Protein AF-A0A0F8YPZ9-F1 (afdb_monomer_lite)

Structure (mmCIF, N/CA/C/O backbone):
data_AF-A0A0F8YPZ9-F1
#
_entry.id   AF-A0A0F8YPZ9-F1
#
loop_
_atom_site.group_PDB
_atom_site.id
_atom_site.type_symbol
_atom_site.label_atom_id
_atom_site.label_alt_id
_atom_site.label_comp_id
_atom_site.label_asym_id
_atom_site.label_entity_id
_atom_site.label_seq_id
_atom_site.pdbx_PDB_ins_code
_atom_site.Cartn_x
_atom_site.Cartn_y
_atom_site.Cartn_z
_atom_site.occupancy
_atom_site.B_iso_or_equiv
_atom_site.auth_seq_id
_atom_site.auth_comp_id
_atom_site.auth_asym_id
_atom_site.auth_atom_id
_atom_site.pdbx_PDB_model_num
ATOM 1 N N . THR A 1 1 ? -17.648 -7.793 14.577 1.00 75.12 1 THR A N 1
ATOM 2 C CA . THR A 1 1 ? -16.194 -7.901 14.313 1.00 75.12 1 THR A CA 1
ATOM 3 C C . THR A 1 1 ? -15.370 -7.296 15.440 1.00 75.12 1 THR A C 1
ATOM 5 O O . THR A 1 1 ? -14.692 -8.070 16.096 1.00 75.12 1 THR A O 1
ATOM 8 N N . CYS A 1 2 ? -15.505 -6.002 15.771 1.00 90.56 2 CYS A N 1
ATOM 9 C CA . CYS A 1 2 ? -14.828 -5.392 16.937 1.00 90.56 2 CYS A CA 1
ATOM 10 C C . CYS A 1 2 ? -15.223 -6.049 18.282 1.00 90.56 2 CYS A C 1
ATOM 12 O O . CYS A 1 2 ? -14.360 -6.473 19.044 1.00 90.56 2 CYS A O 1
ATOM 14 N N . ASN A 1 3 ? -16.527 -6.285 18.503 1.00 92.31 3 ASN A N 1
ATOM 15 C CA . ASN A 1 3 ? -17.028 -7.039 19.667 1.00 92.31 3 ASN A CA 1
ATOM 16 C C . ASN A 1 3 ? -16.357 -8.406 19.860 1.00 92.31 3 ASN A C 1
ATOM 18 O O . ASN A 1 3 ? -16.026 -8.787 20.979 1.00 92.31 3 ASN A O 1
ATOM 22 N N . VAL A 1 4 ? -16.149 -9.135 18.762 1.00 94.94 4 VAL A N 1
ATOM 23 C CA . VAL A 1 4 ? -15.533 -10.466 18.801 1.00 94.94 4 VAL A CA 1
ATOM 24 C C . VAL A 1 4 ? -14.065 -10.342 19.193 1.00 94.94 4 VAL A C 1
ATOM 26 O O . VAL A 1 4 ? -13.628 -11.036 20.103 1.00 94.94 4 VAL A O 1
ATOM 29 N N . ALA A 1 5 ? -13.334 -9.411 18.574 1.00 94.00 5 ALA A N 1
ATOM 30 C CA . ALA A 1 5 ? -11.939 -9.134 18.901 1.00 94.00 5 ALA A CA 1
ATOM 31 C C . ALA A 1 5 ? -11.769 -8.823 20.401 1.00 94.00 5 ALA A C 1
ATOM 33 O O . ALA A 1 5 ? -10.993 -9.490 21.085 1.00 94.00 5 ALA A O 1
ATOM 34 N N . LYS A 1 6 ? -12.587 -7.912 20.939 1.00 94.12 6 LYS A N 1
ATOM 35 C CA . LYS A 1 6 ? -12.592 -7.586 22.370 1.00 94.12 6 LYS A CA 1
ATOM 36 C C . LYS A 1 6 ? -12.889 -8.805 23.250 1.00 94.12 6 LYS A C 1
ATOM 38 O O . LYS A 1 6 ? -12.189 -9.035 24.228 1.00 94.12 6 LYS A O 1
ATOM 43 N N . SER A 1 7 ? -13.888 -9.618 22.893 1.00 95.94 7 SER A N 1
ATOM 44 C CA . SER A 1 7 ? -14.247 -10.823 23.664 1.00 95.94 7 SER A CA 1
ATOM 45 C C . SER A 1 7 ? -13.158 -11.901 23.683 1.00 95.94 7 SER A C 1
ATOM 47 O O . SER A 1 7 ? -13.100 -12.696 24.615 1.00 95.94 7 SER A O 1
ATOM 49 N N . LEU A 1 8 ? -12.285 -11.913 22.672 1.00 96.25 8 LEU A N 1
ATOM 50 C CA . LEU A 1 8 ? -11.141 -12.820 22.581 1.00 96.25 8 LEU A CA 1
ATOM 51 C C . LEU A 1 8 ? -9.919 -12.314 23.364 1.00 96.25 8 LEU A C 1
ATOM 53 O O . LEU A 1 8 ? -8.909 -13.010 23.411 1.00 96.25 8 LEU A O 1
ATOM 57 N N . GLY A 1 9 ? -9.996 -11.122 23.967 1.00 95.00 9 GLY A N 1
ATOM 58 C CA . GLY A 1 9 ? -8.911 -10.541 24.757 1.00 95.00 9 GLY A CA 1
ATOM 59 C C . GLY A 1 9 ? -7.733 -10.036 23.924 1.00 95.00 9 GLY A C 1
ATOM 60 O O . GLY A 1 9 ? -6.617 -9.972 24.436 1.00 95.00 9 GLY A O 1
ATOM 61 N N . VAL A 1 10 ? -7.941 -9.702 22.642 1.00 95.62 10 VAL A N 1
ATOM 62 C CA . VAL A 1 10 ? -6.890 -9.020 21.869 1.00 95.62 10 VAL A CA 1
ATOM 63 C C . VAL A 1 10 ? -6.663 -7.613 22.418 1.00 95.62 10 VAL A C 1
ATOM 65 O O . VAL A 1 10 ? -7.590 -7.012 22.945 1.00 95.62 10 VAL A O 1
ATOM 68 N N . GLN A 1 11 ? -5.451 -7.083 22.274 1.00 96.56 11 GLN A N 1
ATOM 69 C CA . GLN A 1 11 ? -5.127 -5.727 22.736 1.00 96.56 11 GLN A CA 1
ATOM 70 C C . GLN A 1 11 ? -5.367 -4.662 21.669 1.00 96.56 11 GLN A C 1
ATOM 72 O O . GLN A 1 11 ? -5.785 -3.555 21.985 1.00 96.56 11 GLN A O 1
ATOM 77 N N . ASP A 1 12 ? -5.125 -5.000 20.403 1.00 97.06 12 ASP A N 1
ATOM 78 C CA . ASP A 1 12 ? -5.213 -4.071 19.282 1.00 97.06 12 ASP A CA 1
ATOM 79 C C . ASP A 1 12 ? -6.132 -4.630 18.198 1.00 97.06 12 ASP A C 1
ATOM 81 O O . ASP A 1 12 ? -5.973 -5.767 17.742 1.00 97.06 12 ASP A O 1
ATOM 85 N N . PHE A 1 13 ? -7.088 -3.818 17.755 1.00 95.62 13 PHE A N 1
ATOM 86 C CA . PHE A 1 13 ? -7.988 -4.146 16.660 1.00 95.62 13 PHE A CA 1
ATOM 87 C C . PHE A 1 13 ? -7.842 -3.138 15.524 1.00 95.62 13 PHE A C 1
ATOM 89 O O . PHE A 1 13 ? -8.207 -1.971 15.647 1.00 95.62 13 PHE A O 1
ATOM 96 N N . HIS A 1 14 ? -7.326 -3.600 14.386 1.00 94.00 14 HIS A N 1
ATOM 97 C CA . HIS A 1 14 ? -7.223 -2.776 13.188 1.00 94.00 14 HIS A CA 1
ATOM 98 C C . HIS A 1 14 ? -8.533 -2.836 12.405 1.00 94.00 14 HIS A C 1
ATOM 100 O O . HIS A 1 14 ? -8.924 -3.899 11.915 1.00 94.00 14 HIS A O 1
ATOM 106 N N . VAL A 1 15 ? -9.172 -1.685 12.222 1.00 91.44 15 VAL A N 1
ATOM 107 C CA . VAL A 1 15 ? -10.341 -1.534 11.358 1.00 91.44 15 VAL A CA 1
ATOM 108 C C . VAL A 1 15 ? -9.971 -0.667 10.164 1.00 91.44 15 VAL A C 1
ATOM 110 O O . VAL A 1 15 ? -9.269 0.336 10.280 1.00 91.44 15 VAL A O 1
ATOM 113 N N . ARG A 1 16 ? -10.394 -1.084 8.975 1.00 86.44 16 ARG A N 1
ATOM 114 C CA . ARG A 1 16 ? -10.130 -0.340 7.749 1.00 86.44 16 ARG A CA 1
ATOM 115 C C . ARG A 1 16 ? -11.263 -0.535 6.752 1.00 86.44 16 ARG A C 1
ATOM 117 O O . ARG A 1 16 ? -11.846 -1.623 6.737 1.00 86.44 16 ARG A O 1
ATOM 124 N N . PRO A 1 17 ? -11.518 0.449 5.886 1.00 81.25 17 PRO A N 1
ATOM 125 C CA . PRO A 1 17 ? -12.328 0.225 4.704 1.00 81.25 17 PRO A CA 1
ATOM 126 C C . PRO A 1 17 ? -11.602 -0.746 3.777 1.00 81.25 17 PRO A C 1
ATOM 128 O O . PRO A 1 17 ? -10.364 -0.757 3.685 1.00 81.25 17 PRO A O 1
ATOM 131 N N . VAL A 1 18 ? -12.387 -1.578 3.106 1.00 73.44 18 VAL A N 1
ATOM 132 C CA . VAL A 1 18 ? -11.895 -2.449 2.046 1.00 73.44 18 VAL A CA 1
ATOM 133 C C . VAL A 1 18 ? -12.287 -1.813 0.731 1.00 73.44 18 VAL A C 1
ATOM 135 O O . VAL A 1 18 ? -13.468 -1.666 0.439 1.00 73.44 18 VAL A O 1
ATOM 138 N N . ASP A 1 19 ? -11.267 -1.449 -0.023 1.00 67.25 19 ASP A N 1
ATOM 139 C CA . ASP A 1 19 ? -11.401 -0.938 -1.369 1.00 67.25 19 ASP A CA 1
ATOM 140 C C . ASP A 1 19 ? -11.505 -2.085 -2.400 1.00 67.25 19 ASP A C 1
ATOM 142 O O . ASP A 1 19 ? -10.935 -3.169 -2.213 1.00 67.25 19 ASP A O 1
ATOM 146 N N . LEU A 1 20 ? -12.259 -1.830 -3.473 1.00 64.75 20 LEU A N 1
ATOM 147 C CA . LEU A 1 20 ? -12.419 -2.682 -4.653 1.00 64.75 20 LEU A CA 1
ATOM 148 C C . LEU A 1 20 ? -11.811 -2.049 -5.924 1.00 64.75 20 LEU A C 1
ATOM 150 O O . LEU A 1 20 ? -11.948 -2.620 -7.000 1.00 64.75 20 LEU A O 1
ATOM 154 N N . GLU A 1 21 ? -11.107 -0.917 -5.835 1.00 65.38 21 GLU A N 1
ATOM 155 C CA . GLU A 1 21 ? -10.423 -0.231 -6.945 1.00 65.38 21 GLU A CA 1
ATOM 156 C C . GLU A 1 21 ? -9.118 -0.912 -7.382 1.00 65.38 21 GLU A C 1
ATOM 158 O O . GLU A 1 21 ? -8.333 -0.359 -8.157 1.00 65.38 21 GLU A O 1
ATOM 163 N N . ARG A 1 22 ? -8.882 -2.159 -6.962 1.00 66.88 22 ARG A N 1
ATOM 164 C CA . ARG A 1 22 ? -7.763 -2.931 -7.496 1.00 66.88 22 ARG A CA 1
ATOM 165 C C . ARG A 1 22 ? -7.909 -3.085 -9.011 1.00 66.88 22 ARG A C 1
ATOM 167 O O . ARG A 1 22 ? -8.965 -3.462 -9.509 1.00 66.88 22 ARG A O 1
ATOM 174 N N . LYS A 1 23 ? -6.810 -2.890 -9.742 1.00 67.94 23 LYS A N 1
ATOM 175 C CA . LYS A 1 23 ? -6.767 -3.027 -11.209 1.00 67.94 23 LYS A CA 1
ATOM 176 C C . LYS A 1 23 ? -7.199 -4.401 -11.743 1.00 67.94 23 LYS A C 1
ATOM 178 O O . LYS A 1 23 ? -7.576 -4.507 -12.903 1.00 67.94 23 LYS A O 1
ATOM 183 N N . ASP A 1 24 ? -7.115 -5.449 -10.922 1.00 66.38 24 ASP A N 1
ATOM 184 C CA . ASP A 1 24 ? -7.531 -6.815 -11.255 1.00 66.38 24 ASP A CA 1
ATOM 185 C C . ASP A 1 24 ? -8.998 -7.111 -10.894 1.00 66.38 24 ASP A C 1
ATOM 187 O O . ASP A 1 24 ? -9.501 -8.198 -11.187 1.00 66.38 24 ASP A O 1
ATOM 191 N N . TYR A 1 25 ? -9.710 -6.155 -10.289 1.00 70.25 25 TYR A N 1
ATOM 192 C CA . TYR A 1 25 ? -11.127 -6.281 -9.983 1.00 70.25 25 TYR A CA 1
ATOM 193 C C . TYR A 1 25 ? -11.983 -5.872 -11.188 1.00 70.25 25 TYR A C 1
ATOM 195 O O . TYR A 1 25 ? -11.972 -4.729 -11.635 1.00 70.25 25 TYR A O 1
ATOM 203 N N . SER A 1 26 ? -12.755 -6.825 -11.707 1.00 68.25 26 SER A N 1
ATOM 204 C CA . SER A 1 26 ? -13.680 -6.634 -12.835 1.00 68.25 26 SER A CA 1
ATOM 205 C C . SER A 1 26 ? -15.143 -6.463 -12.409 1.00 68.25 26 SER A C 1
ATOM 207 O O . SER A 1 26 ? -16.028 -6.376 -13.259 1.00 68.25 26 SER A O 1
ATOM 209 N N . GLY A 1 27 ? -15.416 -6.450 -11.101 1.00 72.25 27 GLY A N 1
ATOM 210 C CA . GLY A 1 27 ? -16.765 -6.280 -10.571 1.00 72.25 27 GLY A CA 1
ATOM 211 C C . GLY A 1 27 ? -17.211 -4.819 -10.531 1.00 72.25 27 GLY A C 1
ATOM 212 O O . GLY A 1 27 ? -16.448 -3.891 -10.804 1.00 72.25 27 GLY A O 1
ATOM 213 N N . GLN A 1 28 ? -18.472 -4.611 -10.157 1.00 68.00 28 GLN A N 1
ATOM 214 C CA . GLN A 1 28 ? -18.993 -3.270 -9.925 1.00 68.00 28 GLN A CA 1
ATOM 215 C C . GLN A 1 28 ? -18.290 -2.661 -8.710 1.00 68.00 28 GLN A C 1
ATOM 217 O O . GLN A 1 28 ? -18.279 -3.260 -7.633 1.00 68.00 28 GLN A O 1
ATOM 222 N N . ARG A 1 29 ? -17.703 -1.474 -8.887 1.00 70.81 29 ARG A N 1
ATOM 223 C CA . ARG A 1 29 ? -17.136 -0.711 -7.772 1.00 70.81 29 ARG A CA 1
ATOM 224 C C . ARG A 1 29 ? -18.231 -0.464 -6.740 1.00 70.81 29 ARG A C 1
ATOM 226 O O . ARG A 1 29 ? -19.343 -0.079 -7.105 1.00 70.81 29 ARG A O 1
ATOM 233 N N . ALA A 1 30 ? -17.925 -0.740 -5.476 1.00 68.44 30 ALA A N 1
ATOM 234 C CA . ALA A 1 30 ? -18.852 -0.452 -4.397 1.00 68.44 30 ALA A CA 1
ATOM 235 C C . ALA A 1 30 ? -18.993 1.065 -4.270 1.00 68.44 30 ALA A C 1
ATOM 237 O O . ALA A 1 30 ? -17.991 1.767 -4.167 1.00 68.44 30 ALA A O 1
ATOM 238 N N . ASP A 1 31 ? -20.233 1.542 -4.270 1.00 74.56 31 ASP A N 1
ATOM 239 C CA . ASP A 1 31 ? -20.541 2.884 -3.798 1.00 74.56 31 ASP A CA 1
ATOM 240 C C . ASP A 1 31 ? -20.437 2.848 -2.270 1.00 74.56 31 ASP A C 1
ATOM 242 O O . ASP A 1 31 ? -21.261 2.224 -1.590 1.00 74.56 31 ASP A O 1
ATOM 246 N N . LEU A 1 32 ? -19.322 3.354 -1.741 1.00 75.12 32 LEU A N 1
ATOM 247 C CA . LEU A 1 32 ? -19.056 3.311 -0.311 1.00 75.12 32 LEU A CA 1
ATOM 248 C C . LEU A 1 32 ? -19.944 4.342 0.387 1.00 75.12 32 LEU A C 1
ATOM 250 O O . LEU A 1 32 ? -19.774 5.545 0.229 1.00 75.12 32 LEU A O 1
ATOM 254 N N . ASP A 1 33 ? -20.867 3.852 1.212 1.00 84.44 33 ASP A N 1
ATOM 255 C CA . ASP A 1 33 ? -21.636 4.687 2.132 1.00 84.44 33 ASP A CA 1
ATOM 256 C C . ASP A 1 33 ? -20.698 5.248 3.211 1.00 84.44 33 ASP A C 1
ATOM 258 O O . ASP A 1 33 ? -20.360 4.583 4.200 1.00 84.44 33 ASP A O 1
ATOM 262 N N . MET A 1 34 ? -20.226 6.470 2.972 1.00 80.12 34 MET A N 1
ATOM 263 C CA . MET A 1 34 ? -19.187 7.093 3.779 1.00 80.12 34 MET A CA 1
ATOM 264 C C . MET A 1 34 ? -19.643 7.441 5.188 1.00 80.12 34 MET A C 1
ATOM 266 O O . MET A 1 34 ? -18.879 7.275 6.144 1.00 80.12 34 MET A O 1
ATOM 270 N N . GLU A 1 35 ? -20.898 7.853 5.336 1.00 87.06 35 GLU A N 1
ATOM 271 C CA . GLU A 1 35 ? -21.493 8.113 6.644 1.00 87.06 35 GLU A CA 1
ATOM 272 C C . GLU A 1 35 ? -21.486 6.835 7.483 1.00 87.06 35 GLU A C 1
ATOM 274 O O . GLU A 1 35 ? -21.058 6.842 8.641 1.00 87.06 35 GLU A O 1
ATOM 279 N N . LYS A 1 36 ? -21.837 5.704 6.868 1.00 88.56 36 LYS A N 1
ATOM 280 C CA . LYS A 1 36 ? -21.812 4.401 7.530 1.00 88.56 36 LYS A CA 1
ATOM 281 C C . LYS A 1 36 ? -20.406 3.925 7.878 1.00 88.56 36 LYS A C 1
ATOM 283 O O . LYS A 1 36 ? -20.223 3.303 8.925 1.00 88.56 36 LYS A O 1
ATOM 288 N N . VAL A 1 37 ? -19.397 4.190 7.046 1.00 88.25 37 VAL A N 1
ATOM 289 C CA . VAL A 1 37 ? -17.994 3.870 7.381 1.00 88.25 37 VAL A CA 1
ATOM 290 C C . VAL A 1 37 ? -17.564 4.628 8.639 1.00 88.25 37 VAL A C 1
ATOM 292 O O . VAL A 1 37 ? -17.026 4.019 9.569 1.00 88.25 37 VAL A O 1
ATOM 295 N N . VAL A 1 38 ? -17.852 5.931 8.698 1.00 88.88 38 VAL A N 1
ATOM 296 C CA . VAL A 1 38 ? -17.552 6.775 9.862 1.00 88.88 38 VAL A CA 1
ATOM 297 C C . VAL A 1 38 ? -18.328 6.308 11.096 1.00 88.88 38 VAL A C 1
ATOM 299 O O . VAL A 1 38 ? -17.736 6.187 12.170 1.00 88.88 38 VAL A O 1
ATOM 302 N N . GLU A 1 39 ? -19.610 5.957 10.952 1.00 93.12 39 GLU A N 1
ATOM 303 C CA . GLU A 1 39 ? -20.426 5.396 12.037 1.00 93.12 39 GLU A CA 1
ATOM 304 C C . GLU A 1 39 ? -19.810 4.101 12.587 1.00 93.12 39 GLU A C 1
ATOM 306 O O . GLU A 1 39 ? -19.665 3.929 13.799 1.00 93.12 39 GLU A O 1
ATOM 311 N N . VAL A 1 40 ? -19.393 3.185 11.708 1.00 92.19 40 VAL A N 1
ATOM 312 C CA . VAL A 1 40 ? -18.754 1.925 12.111 1.00 92.19 40 VAL A CA 1
ATOM 313 C C . VAL A 1 40 ? -17.455 2.185 12.869 1.00 92.19 40 VAL A C 1
ATOM 315 O O . VAL A 1 40 ? -17.199 1.507 13.867 1.00 92.19 40 VAL A O 1
ATOM 318 N N . PHE A 1 41 ? -16.639 3.148 12.435 1.00 93.69 41 PHE A N 1
ATOM 319 C CA . PHE A 1 41 ? -15.422 3.521 13.156 1.00 93.69 41 PHE A CA 1
ATOM 320 C C . PHE A 1 41 ? -15.743 4.081 14.537 1.00 93.69 41 PHE A C 1
ATOM 322 O O . PHE A 1 41 ? -15.187 3.584 15.517 1.00 93.69 41 PHE A O 1
ATOM 329 N N . ALA A 1 42 ? -16.675 5.032 14.633 1.00 95.19 42 ALA A N 1
ATOM 330 C CA . ALA A 1 42 ? -17.097 5.616 15.904 1.00 95.19 42 ALA A CA 1
ATOM 331 C C . ALA A 1 42 ? -17.559 4.533 16.891 1.00 95.19 42 ALA A C 1
ATOM 333 O O . ALA A 1 42 ? -17.046 4.442 18.005 1.00 95.19 42 ALA A O 1
ATOM 334 N N . ARG A 1 43 ? -18.418 3.615 16.437 1.00 95.50 43 ARG A N 1
ATOM 335 C CA . ARG A 1 43 ? -18.900 2.486 17.246 1.00 95.50 43 ARG A CA 1
ATOM 336 C C . ARG A 1 43 ? -17.798 1.522 17.670 1.00 95.50 43 ARG A C 1
ATOM 338 O O . ARG A 1 43 ? -17.915 0.887 18.712 1.00 95.50 43 ARG A O 1
ATOM 345 N N . CYS A 1 44 ? -16.744 1.360 16.870 1.00 95.81 44 CYS A N 1
ATOM 346 C CA . CYS A 1 44 ? -15.589 0.575 17.297 1.00 95.81 44 CYS A CA 1
ATOM 347 C C . CYS A 1 44 ? -14.807 1.312 18.392 1.00 95.81 44 CYS A C 1
ATOM 349 O O . CYS A 1 44 ? -14.449 0.682 19.382 1.00 95.81 44 CYS A O 1
ATOM 351 N N . HIS A 1 45 ? -14.587 2.620 18.248 1.00 96.69 45 HIS A N 1
ATOM 352 C CA . HIS A 1 45 ? -13.857 3.436 19.224 1.00 96.69 45 HIS A CA 1
ATOM 353 C C . HIS A 1 45 ? -14.584 3.577 20.574 1.00 96.69 45 HIS A C 1
ATOM 355 O O . HIS A 1 45 ? -13.941 3.579 21.618 1.00 96.69 45 HIS A O 1
ATOM 361 N N . GLU A 1 46 ? -15.921 3.559 20.602 1.00 96.81 46 GLU A N 1
ATOM 362 C CA . GLU A 1 46 ? -16.707 3.483 21.852 1.00 96.81 46 GLU A CA 1
ATOM 363 C C . GLU A 1 46 ? -16.379 2.248 22.709 1.00 96.81 46 GLU A C 1
ATOM 365 O O . GLU A 1 46 ? -16.658 2.209 23.908 1.00 96.81 46 GLU A O 1
ATOM 370 N N . MET A 1 47 ? -15.796 1.214 22.101 1.00 95.12 47 MET A N 1
ATOM 371 C CA . MET A 1 47 ? -15.434 -0.017 22.787 1.00 95.12 47 MET A CA 1
ATOM 372 C C . MET A 1 47 ? -14.038 -0.002 23.406 1.00 95.12 47 MET A C 1
ATOM 374 O O . MET A 1 47 ? -13.689 -0.989 24.067 1.00 95.12 47 MET A O 1
ATOM 378 N N . GLU A 1 48 ? -13.249 1.047 23.182 1.00 96.94 48 GLU A N 1
ATOM 379 C CA . GLU A 1 48 ? -11.880 1.136 23.678 1.00 96.94 48 GLU A CA 1
ATOM 380 C C . GLU A 1 48 ? -11.824 1.092 25.209 1.00 96.94 48 GLU A C 1
ATOM 382 O O . GLU A 1 48 ? -12.688 1.598 25.926 1.00 96.94 48 GLU A O 1
ATOM 387 N N . THR A 1 49 ? -10.796 0.429 25.720 1.00 96.44 49 THR A N 1
ATOM 388 C CA . THR A 1 49 ? -10.463 0.348 27.144 1.00 96.44 49 THR A CA 1
ATOM 389 C C . THR A 1 49 ? -8.943 0.459 27.286 1.00 96.44 49 THR A C 1
ATOM 391 O O . THR A 1 49 ? -8.233 0.3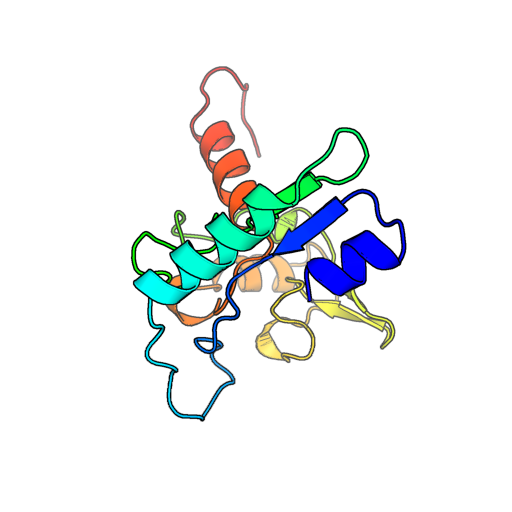85 26.282 1.00 96.44 49 THR A O 1
ATOM 394 N N . PRO A 1 50 ? -8.392 0.588 28.508 1.00 97.38 50 PRO A N 1
ATOM 395 C CA . PRO A 1 50 ? -6.939 0.555 28.695 1.00 97.38 50 PRO A CA 1
ATOM 396 C C . PRO A 1 50 ? -6.252 -0.688 28.099 1.00 97.38 50 PRO A C 1
ATOM 398 O O . PRO A 1 50 ? -5.097 -0.604 27.693 1.00 97.38 50 PRO A O 1
ATOM 401 N N . ASP A 1 51 ? -6.979 -1.805 27.997 1.00 96.81 51 ASP A N 1
ATOM 402 C CA . ASP A 1 51 ? -6.483 -3.088 27.486 1.00 96.81 51 ASP A CA 1
ATOM 403 C C . ASP A 1 51 ? -6.969 -3.419 26.062 1.00 96.81 51 ASP A C 1
ATOM 405 O O . ASP A 1 51 ? -6.671 -4.498 25.556 1.00 96.81 51 ASP A O 1
ATOM 409 N N . PHE A 1 52 ? -7.740 -2.534 25.417 1.00 97.25 52 PHE A N 1
ATOM 410 C CA . PHE A 1 52 ? -8.281 -2.746 24.072 1.00 97.25 52 PHE A CA 1
ATOM 411 C C . PHE A 1 52 ? -8.313 -1.439 23.279 1.00 97.25 52 PHE A C 1
ATOM 413 O O . PHE A 1 52 ? -9.092 -0.539 23.589 1.00 97.25 52 PHE A O 1
ATOM 420 N N . ARG A 1 53 ? -7.505 -1.354 22.222 1.00 97.75 53 ARG A N 1
ATOM 421 C CA . ARG A 1 53 ? -7.382 -0.183 21.349 1.00 97.75 53 ARG A CA 1
ATOM 422 C C . ARG A 1 53 ? -7.910 -0.484 19.958 1.00 97.75 53 ARG A C 1
ATOM 424 O O . ARG A 1 53 ? -7.720 -1.579 19.420 1.00 97.75 53 ARG A O 1
ATOM 431 N N . VAL A 1 54 ? -8.525 0.515 19.346 1.00 96.50 54 VAL A N 1
ATOM 432 C CA . VAL A 1 54 ? -9.000 0.459 17.969 1.00 96.50 54 VAL A CA 1
ATOM 433 C C . VAL A 1 54 ? -8.126 1.359 17.113 1.00 96.50 54 VAL A C 1
ATOM 435 O O . VAL A 1 54 ? -7.919 2.531 17.400 1.00 96.50 54 VAL A O 1
ATOM 438 N N . LEU A 1 55 ? -7.609 0.795 16.027 1.00 94.56 55 LEU A N 1
ATOM 439 C CA . LEU A 1 55 ? -6.732 1.489 15.096 1.00 94.56 55 LEU A CA 1
ATOM 440 C C . LEU A 1 55 ? -7.426 1.569 13.739 1.00 94.56 55 LEU A C 1
ATOM 442 O O . LEU A 1 55 ? -7.545 0.572 13.021 1.00 94.56 55 LEU A O 1
ATOM 446 N N . THR A 1 56 ? -7.901 2.762 13.394 1.00 92.31 56 THR A N 1
ATOM 447 C CA . THR A 1 56 ? -8.491 3.058 12.087 1.00 92.31 56 THR A CA 1
ATOM 448 C C . THR A 1 56 ? -7.391 3.311 11.059 1.00 92.31 56 THR A C 1
ATOM 450 O O . THR A 1 56 ? -6.532 4.175 11.221 1.00 92.31 56 THR A O 1
ATOM 453 N N . VAL A 1 57 ? -7.385 2.536 9.974 1.00 86.88 57 VAL A N 1
ATOM 454 C CA . VAL A 1 57 ? -6.371 2.650 8.914 1.00 86.88 57 VAL A CA 1
ATOM 455 C C . VAL A 1 57 ? -6.977 3.330 7.691 1.00 86.88 57 VAL A C 1
ATOM 457 O O . VAL A 1 57 ? -7.559 2.665 6.833 1.00 86.88 57 VAL A O 1
ATOM 460 N N . THR A 1 58 ? -6.808 4.649 7.608 1.00 85.19 58 THR A N 1
ATOM 461 C CA . THR A 1 58 ? -7.361 5.492 6.531 1.00 85.19 58 THR A CA 1
ATOM 462 C C . THR A 1 58 ? -6.302 6.195 5.680 1.00 85.19 58 THR A C 1
ATOM 464 O O . THR A 1 58 ? -6.608 6.606 4.574 1.00 85.19 58 THR A O 1
ATOM 467 N N . HIS A 1 59 ? -5.037 6.250 6.118 1.00 81.00 59 HIS A N 1
ATOM 468 C CA . HIS A 1 59 ? -3.935 6.963 5.438 1.00 81.00 59 HIS A CA 1
ATOM 469 C C . HIS A 1 59 ? -3.627 6.513 3.995 1.00 81.00 59 HIS A C 1
ATOM 471 O O . HIS A 1 59 ? -2.812 7.129 3.314 1.00 81.00 59 HIS A O 1
ATOM 477 N N . LYS A 1 60 ? -4.233 5.410 3.545 1.00 77.62 60 LYS A N 1
ATOM 478 C CA . LYS A 1 60 ? -4.096 4.867 2.186 1.00 77.62 60 LYS A CA 1
ATOM 479 C C . 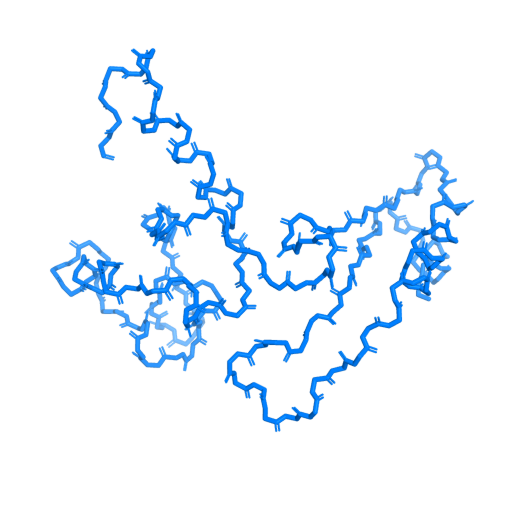LYS A 1 60 ? -5.123 5.438 1.208 1.00 77.62 60 LYS A C 1
ATOM 481 O O . LYS A 1 60 ? -5.053 5.120 0.024 1.00 77.62 60 LYS A O 1
ATOM 486 N N . TYR A 1 61 ? -6.060 6.228 1.717 1.00 81.31 61 TYR A N 1
ATOM 487 C CA . TYR A 1 61 ? -7.178 6.761 0.968 1.00 81.31 61 TYR A CA 1
ATOM 488 C C . TYR A 1 61 ? -7.274 8.279 1.143 1.00 81.31 61 TYR A C 1
ATOM 490 O O . TYR A 1 61 ? -6.691 8.847 2.075 1.00 81.31 61 TYR A O 1
ATOM 498 N N . ASP A 1 62 ? -7.965 8.941 0.223 1.00 81.31 62 ASP A N 1
ATOM 499 C CA . ASP A 1 62 ? -8.301 10.358 0.337 1.00 81.31 62 ASP A CA 1
ATOM 500 C C . ASP A 1 62 ? -9.573 10.583 1.181 1.00 81.31 62 ASP A C 1
ATOM 502 O O . ASP A 1 62 ? -10.018 9.695 1.912 1.00 81.31 62 ASP A O 1
ATOM 506 N N . GLN A 1 63 ? -10.115 11.804 1.151 1.00 79.56 63 GLN A N 1
ATOM 507 C CA . GLN A 1 63 ? -11.304 12.167 1.932 1.00 79.56 63 GLN A CA 1
ATOM 508 C C . GLN A 1 63 ? -12.574 11.459 1.442 1.00 79.56 63 GLN A C 1
ATOM 510 O O . GLN A 1 63 ? -13.472 11.221 2.248 1.00 79.56 63 GLN A O 1
ATOM 515 N N . ASP A 1 64 ? -12.600 11.068 0.169 1.00 77.19 64 ASP A N 1
ATOM 516 C CA . ASP A 1 64 ? -13.689 10.337 -0.479 1.00 77.19 64 ASP A CA 1
ATOM 517 C C . ASP A 1 64 ? -13.421 8.817 -0.490 1.00 77.19 64 ASP A C 1
ATOM 519 O O . ASP A 1 64 ? -14.169 8.033 -1.067 1.00 77.19 64 ASP A O 1
ATOM 523 N N . PHE A 1 65 ? -12.359 8.390 0.203 1.00 74.69 65 PHE A N 1
ATOM 524 C CA . PHE A 1 65 ? -11.900 7.013 0.330 1.00 74.69 65 PHE A CA 1
ATOM 525 C C . PHE A 1 65 ? -11.473 6.333 -0.980 1.00 74.69 65 PHE A C 1
ATOM 527 O O . PHE A 1 65 ? -11.378 5.103 -1.035 1.00 74.69 65 PHE A O 1
ATOM 534 N N . HIS A 1 66 ? -11.102 7.120 -1.991 1.00 78.19 66 HIS A N 1
ATOM 535 C CA . HIS A 1 66 ? -10.413 6.618 -3.176 1.00 78.19 66 HIS A CA 1
ATOM 536 C C . HIS A 1 66 ? -8.950 6.315 -2.874 1.00 78.19 66 HIS A C 1
ATOM 538 O O . HIS A 1 66 ? -8.342 6.876 -1.953 1.00 78.19 66 HIS A O 1
ATOM 544 N N . VAL A 1 67 ? -8.362 5.411 -3.659 1.00 79.38 67 VAL A N 1
ATOM 545 C CA . VAL A 1 67 ? -6.932 5.106 -3.569 1.00 79.38 67 VAL A CA 1
ATOM 546 C C . VAL A 1 67 ? -6.128 6.379 -3.795 1.00 79.38 67 VAL A C 1
ATOM 548 O O . VAL A 1 67 ? -6.238 7.037 -4.828 1.00 79.38 67 VAL A O 1
ATOM 551 N N . LYS A 1 68 ? -5.273 6.706 -2.827 1.00 82.75 68 LYS A N 1
ATOM 552 C CA . LYS A 1 68 ? -4.484 7.932 -2.858 1.00 82.75 68 LYS A CA 1
ATOM 553 C C . LYS A 1 68 ? -3.015 7.647 -3.142 1.00 82.75 68 LYS A C 1
ATOM 555 O O . LYS A 1 68 ? -2.368 6.892 -2.410 1.00 82.75 68 LYS A O 1
ATOM 560 N N . HIS A 1 69 ? -2.463 8.344 -4.130 1.00 87.06 69 HIS A N 1
ATOM 561 C CA . HIS A 1 69 ? -1.022 8.461 -4.338 1.00 87.06 69 HIS A CA 1
ATOM 562 C C . HIS A 1 69 ? -0.594 9.910 -4.133 1.00 87.06 69 HIS A C 1
ATOM 564 O O . HIS A 1 69 ? -0.829 10.777 -4.963 1.00 87.06 69 HIS A O 1
ATOM 570 N N . ASP A 1 70 ? 0.076 10.172 -3.013 1.00 85.50 70 ASP A N 1
ATOM 571 C CA . ASP A 1 70 ? 0.676 11.481 -2.719 1.00 85.50 70 ASP A CA 1
ATOM 572 C C . ASP A 1 70 ? 2.091 11.619 -3.316 1.00 85.50 70 ASP A C 1
ATOM 574 O O . ASP A 1 70 ? 2.942 12.324 -2.777 1.00 85.50 70 ASP A O 1
ATOM 578 N N . PHE A 1 71 ? 2.389 10.872 -4.379 1.00 87.62 71 PHE A N 1
ATOM 579 C CA . PHE A 1 71 ? 3.713 10.782 -4.989 1.00 87.62 71 PHE A CA 1
ATOM 580 C C . PHE A 1 71 ? 3.591 10.459 -6.479 1.00 87.62 71 PHE A C 1
ATOM 582 O O . PHE A 1 71 ? 2.722 9.698 -6.890 1.00 87.62 71 PHE A O 1
ATOM 589 N N . THR A 1 72 ? 4.496 11.009 -7.287 1.00 86.81 72 THR A N 1
ATOM 590 C CA . THR A 1 72 ? 4.471 10.868 -8.755 1.00 86.81 72 THR A CA 1
ATOM 591 C C . THR A 1 72 ? 5.305 9.697 -9.273 1.00 86.81 72 THR A C 1
ATOM 593 O O . THR A 1 72 ? 5.100 9.234 -10.392 1.00 86.81 72 THR A O 1
ATOM 596 N N . ARG A 1 73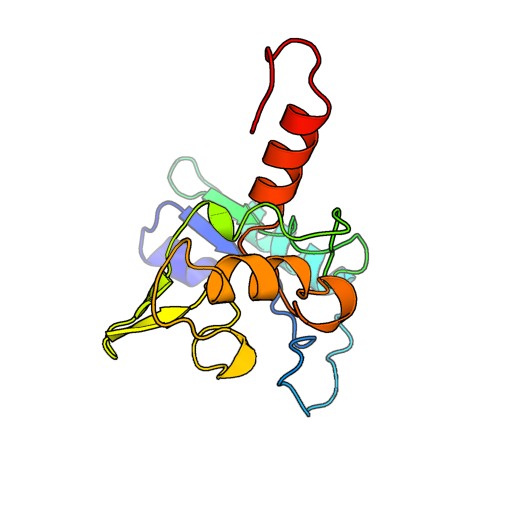 ? 6.250 9.200 -8.467 1.00 89.38 73 ARG A N 1
ATOM 597 C CA . ARG A 1 73 ? 7.114 8.052 -8.776 1.00 89.38 73 ARG A CA 1
ATOM 598 C C . ARG A 1 73 ? 7.303 7.182 -7.542 1.00 89.38 73 ARG A C 1
ATOM 600 O O . ARG A 1 73 ? 7.291 7.690 -6.421 1.00 89.38 73 ARG A O 1
ATOM 607 N N . CYS A 1 74 ? 7.495 5.880 -7.738 1.00 90.62 74 CYS A N 1
ATOM 608 C CA . CYS A 1 74 ? 7.743 4.975 -6.623 1.00 90.62 74 CYS A CA 1
ATOM 609 C C . CYS A 1 74 ? 9.199 5.078 -6.140 1.00 90.62 74 CYS A C 1
ATOM 611 O O . CYS A 1 74 ? 10.119 4.617 -6.808 1.00 90.62 74 CYS A O 1
ATOM 613 N N . LEU A 1 75 ? 9.388 5.643 -4.952 1.00 89.88 75 LEU A N 1
ATOM 614 C CA . LEU A 1 75 ? 10.662 5.756 -4.238 1.00 89.88 75 LEU A CA 1
ATOM 615 C C . LEU A 1 75 ? 10.864 4.649 -3.197 1.00 89.88 75 LEU A C 1
ATOM 617 O O . LEU A 1 75 ? 11.973 4.439 -2.718 1.00 89.88 75 LEU A O 1
ATOM 621 N N . ALA A 1 76 ? 9.797 3.935 -2.833 1.00 91.00 76 ALA A N 1
ATOM 622 C CA . ALA A 1 76 ? 9.854 2.944 -1.762 1.00 91.00 76 ALA A CA 1
ATOM 623 C C . ALA A 1 76 ? 10.203 1.522 -2.226 1.00 91.00 76 ALA A C 1
ATOM 625 O O . ALA A 1 76 ? 10.825 0.777 -1.473 1.00 91.00 76 ALA A O 1
ATOM 626 N N . SER A 1 77 ? 9.833 1.131 -3.452 1.00 89.44 77 SER A N 1
ATOM 627 C CA . SER A 1 77 ? 10.129 -0.216 -3.976 1.00 89.44 77 SER A CA 1
ATOM 628 C C . SER A 1 77 ? 11.626 -0.582 -3.945 1.00 89.44 77 SER A C 1
ATOM 630 O O . SER A 1 77 ? 11.929 -1.712 -3.576 1.00 89.44 77 SER A O 1
ATOM 632 N N . PRO A 1 78 ? 12.586 0.334 -4.202 1.00 89.81 78 PRO A N 1
ATOM 633 C CA . PRO A 1 78 ? 14.017 0.036 -4.068 1.00 89.81 78 PRO A CA 1
ATOM 634 C C . PRO A 1 78 ? 14.485 -0.325 -2.648 1.00 89.81 78 PRO A C 1
ATOM 636 O O . PRO A 1 78 ? 15.586 -0.853 -2.491 1.00 89.81 78 PRO A O 1
ATOM 639 N N . LEU A 1 79 ? 13.690 -0.037 -1.612 1.00 88.44 79 LEU A N 1
ATOM 640 C CA . LEU A 1 79 ? 14.095 -0.202 -0.215 1.00 88.44 79 LEU A CA 1
ATOM 641 C C . LEU A 1 79 ? 13.949 -1.642 0.295 1.00 88.44 79 LEU A C 1
ATOM 643 O O . LEU A 1 79 ? 14.590 -1.997 1.283 1.00 88.44 79 LEU A O 1
ATOM 647 N N . VAL A 1 80 ? 13.097 -2.469 -0.329 1.00 87.38 80 VAL A N 1
ATOM 648 C CA . VAL A 1 80 ? 12.780 -3.815 0.179 1.00 87.38 80 VAL A CA 1
ATOM 649 C C . VAL A 1 80 ? 12.576 -4.819 -0.954 1.00 87.38 80 VAL A C 1
ATOM 651 O O . VAL A 1 80 ? 11.576 -4.766 -1.669 1.00 87.38 80 VAL A O 1
ATOM 654 N N . ALA A 1 81 ? 13.454 -5.821 -1.024 1.00 89.94 81 ALA A N 1
ATOM 655 C CA . ALA A 1 81 ? 13.287 -6.962 -1.920 1.00 89.94 81 ALA A CA 1
ATOM 656 C C . ALA A 1 81 ? 12.151 -7.891 -1.464 1.00 89.94 81 ALA A C 1
ATOM 658 O O . ALA A 1 81 ? 12.120 -8.328 -0.312 1.00 89.94 81 ALA A O 1
ATOM 659 N N . GLN A 1 82 ? 11.229 -8.228 -2.373 1.00 91.38 82 GLN A N 1
ATOM 660 C CA . GLN A 1 82 ? 10.110 -9.133 -2.089 1.00 91.38 82 GLN A CA 1
ATOM 661 C C . GLN A 1 82 ? 10.383 -10.511 -2.686 1.00 91.38 82 GLN A C 1
ATOM 663 O O . GLN A 1 82 ? 10.121 -10.743 -3.864 1.00 91.38 82 GLN A O 1
ATOM 668 N N . ILE A 1 83 ? 10.887 -11.434 -1.870 1.00 94.25 83 ILE A N 1
ATOM 669 C CA . ILE A 1 83 ? 11.112 -12.828 -2.272 1.00 94.25 83 ILE A CA 1
ATOM 670 C C . ILE A 1 83 ? 9.965 -13.676 -1.727 1.00 94.25 83 ILE A C 1
ATOM 672 O O . ILE A 1 83 ? 9.730 -13.726 -0.519 1.00 94.25 83 ILE A O 1
ATOM 676 N N . CYS A 1 84 ? 9.226 -14.317 -2.625 1.00 93.31 84 CYS A N 1
ATOM 677 C CA . CYS A 1 84 ? 8.061 -15.127 -2.289 1.00 93.31 84 CYS A CA 1
ATOM 678 C C . CYS A 1 84 ? 8.439 -16.603 -2.078 1.00 93.31 84 CYS A C 1
ATOM 680 O O . CYS A 1 84 ? 9.535 -17.052 -2.412 1.00 93.31 84 CYS A O 1
ATOM 682 N N . THR A 1 85 ? 7.526 -17.386 -1.499 1.00 93.56 85 THR A N 1
ATOM 683 C CA . THR A 1 85 ? 7.745 -18.817 -1.206 1.00 93.56 85 THR A CA 1
ATOM 684 C C . THR A 1 85 ? 7.839 -19.689 -2.461 1.00 93.56 85 THR A C 1
ATOM 686 O O . THR A 1 85 ? 8.398 -20.783 -2.409 1.00 93.56 85 THR A O 1
ATOM 689 N N . ASP A 1 86 ? 7.353 -19.187 -3.595 1.00 92.62 86 ASP A N 1
ATOM 690 C CA . ASP A 1 86 ? 7.558 -19.743 -4.937 1.00 92.62 86 ASP A CA 1
ATOM 691 C C . ASP A 1 86 ? 8.978 -19.485 -5.485 1.00 92.62 86 ASP A C 1
ATOM 693 O O . ASP A 1 86 ? 9.282 -19.879 -6.610 1.00 92.62 86 ASP A O 1
ATOM 697 N N . LYS A 1 87 ? 9.856 -18.869 -4.677 1.00 93.69 87 LYS A N 1
ATOM 698 C CA . LYS A 1 87 ? 11.236 -18.472 -4.999 1.00 93.69 87 LYS A CA 1
ATOM 699 C C . LYS A 1 87 ? 11.336 -17.384 -6.068 1.00 93.69 87 LYS A C 1
ATOM 701 O O . LYS A 1 87 ? 12.432 -17.135 -6.565 1.00 93.69 87 LYS A O 1
ATOM 706 N N . LYS A 1 88 ? 10.229 -16.722 -6.404 1.00 96.38 88 LYS A N 1
ATOM 707 C CA . LYS A 1 88 ? 10.228 -15.576 -7.310 1.00 96.38 88 LYS A CA 1
ATOM 708 C C . LYS A 1 88 ? 10.459 -14.284 -6.545 1.00 96.38 88 LYS A C 1
ATOM 710 O O . LYS A 1 88 ? 10.067 -14.151 -5.381 1.00 96.38 88 LYS A O 1
ATOM 715 N N . MET A 1 89 ? 11.090 -13.330 -7.217 1.00 95.81 89 MET A N 1
ATOM 716 C CA . MET A 1 89 ? 11.351 -12.003 -6.681 1.00 95.81 89 MET A CA 1
ATOM 717 C C . MET A 1 89 ? 10.511 -10.975 -7.428 1.00 95.81 89 MET A C 1
ATOM 719 O O . MET A 1 89 ? 10.462 -10.976 -8.654 1.00 95.81 89 MET A O 1
ATOM 723 N N . TYR A 1 90 ? 9.862 -10.091 -6.679 1.00 95.31 90 TYR A N 1
ATOM 724 C CA . TYR A 1 90 ? 9.057 -9.003 -7.221 1.00 95.31 90 TYR A CA 1
ATOM 725 C C . TYR A 1 90 ? 9.532 -7.671 -6.646 1.00 95.31 90 TYR A C 1
ATOM 727 O O . TYR A 1 90 ? 10.056 -7.610 -5.530 1.00 95.31 90 TYR A O 1
ATOM 735 N N . VAL A 1 91 ? 9.316 -6.584 -7.381 1.00 94.62 91 VAL A N 1
ATOM 736 C CA . VAL A 1 91 ? 9.689 -5.240 -6.905 1.00 94.62 91 VAL A CA 1
ATOM 737 C C . VAL A 1 91 ? 8.739 -4.676 -5.854 1.00 94.62 91 VAL A C 1
ATOM 739 O O . VAL A 1 91 ? 9.111 -3.774 -5.112 1.00 94.62 91 VAL A O 1
ATOM 742 N N . CYS A 1 92 ? 7.508 -5.190 -5.768 1.00 92.19 92 CYS A N 1
ATOM 743 C CA . CYS A 1 92 ? 6.500 -4.676 -4.849 1.00 92.19 92 CYS A CA 1
ATOM 744 C C . CYS A 1 92 ? 5.603 -5.786 -4.292 1.00 92.19 92 CYS A C 1
ATOM 746 O O . CYS A 1 92 ? 5.213 -6.726 -4.981 1.00 92.19 92 CYS A O 1
ATOM 748 N N . VAL A 1 93 ? 5.242 -5.631 -3.018 1.00 89.88 93 VAL A N 1
ATOM 749 C CA . VAL A 1 93 ? 4.390 -6.546 -2.249 1.00 89.88 93 VAL A CA 1
ATOM 750 C C . VAL A 1 93 ? 2.953 -6.587 -2.785 1.00 89.88 93 VAL A C 1
ATOM 752 O O . VAL A 1 93 ? 2.297 -7.630 -2.742 1.00 89.88 93 VAL A O 1
ATOM 755 N N . ASP A 1 94 ? 2.480 -5.463 -3.323 1.00 88.94 94 ASP A N 1
ATOM 756 C CA . ASP A 1 94 ? 1.138 -5.319 -3.890 1.00 88.94 94 ASP A CA 1
ATOM 757 C C . ASP A 1 94 ? 1.067 -5.804 -5.352 1.00 88.94 94 ASP A C 1
ATOM 759 O O . ASP A 1 94 ? -0.030 -5.995 -5.862 1.00 88.94 94 ASP A O 1
ATOM 763 N N . HIS A 1 95 ? 2.217 -6.085 -5.985 1.00 89.75 95 HIS A N 1
ATOM 764 C CA . HIS A 1 95 ? 2.333 -6.613 -7.355 1.00 89.75 95 HIS A CA 1
ATOM 765 C C . HIS A 1 95 ? 2.884 -8.043 -7.428 1.00 89.75 95 HIS A C 1
ATOM 767 O O . HIS A 1 95 ? 3.363 -8.495 -8.469 1.00 89.75 95 HIS A O 1
ATOM 773 N N . ARG A 1 96 ? 2.845 -8.790 -6.321 1.00 89.56 96 ARG A N 1
ATOM 774 C CA . ARG A 1 96 ? 3.222 -10.209 -6.350 1.00 89.56 96 ARG A CA 1
ATOM 775 C C . ARG A 1 96 ? 2.308 -10.979 -7.294 1.00 89.56 96 ARG A C 1
ATOM 777 O O . ARG A 1 96 ? 1.112 -10.708 -7.348 1.00 89.56 96 ARG A O 1
ATOM 784 N N . LEU A 1 97 ? 2.874 -11.992 -7.947 1.00 88.75 97 L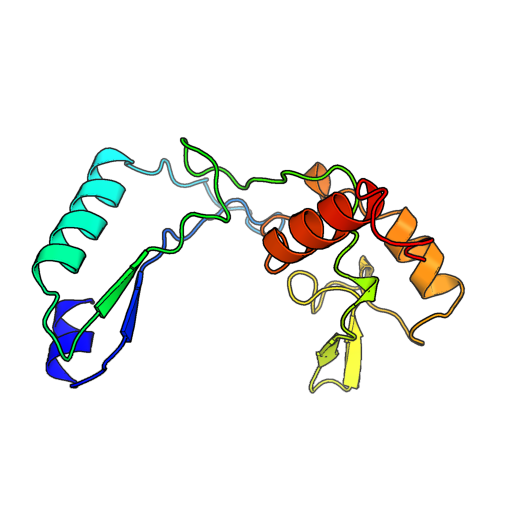EU A N 1
ATOM 785 C CA . LEU A 1 97 ? 2.216 -12.840 -8.950 1.00 88.75 97 LEU A CA 1
ATOM 786 C C . LEU A 1 97 ? 1.919 -12.136 -10.280 1.00 88.75 97 LEU A C 1
ATOM 788 O O . LEU A 1 97 ? 1.422 -12.780 -11.201 1.00 88.75 97 LEU A O 1
ATOM 792 N N . GLU A 1 98 ? 2.251 -10.852 -10.416 1.00 90.81 98 GLU A N 1
ATOM 793 C CA . GLU A 1 98 ? 2.156 -10.143 -11.685 1.00 90.81 98 GLU A CA 1
ATOM 794 C C . GLU A 1 98 ? 3.483 -10.268 -12.449 1.00 90.81 98 GLU A C 1
ATOM 796 O O . GLU A 1 98 ? 4.493 -9.722 -11.994 1.00 90.81 98 GLU A O 1
ATOM 801 N N . PRO A 1 99 ? 3.514 -10.918 -13.631 1.00 93.19 99 PRO A N 1
ATOM 802 C CA . PRO A 1 99 ? 4.758 -11.119 -14.378 1.00 93.19 99 PRO A CA 1
ATOM 803 C C . PRO A 1 99 ? 5.477 -9.815 -14.730 1.00 93.19 99 PRO A C 1
ATOM 805 O O . PRO A 1 99 ? 6.698 -9.790 -14.803 1.00 93.19 99 PRO A O 1
ATOM 808 N N . ARG A 1 100 ? 4.725 -8.715 -14.903 1.00 93.06 100 ARG A N 1
ATOM 809 C CA . ARG A 1 100 ? 5.287 -7.384 -15.175 1.00 93.06 100 ARG A CA 1
ATOM 810 C C . ARG A 1 100 ? 6.231 -6.904 -14.075 1.00 93.06 100 ARG A C 1
ATOM 812 O O . ARG A 1 100 ? 7.097 -6.103 -14.379 1.00 93.06 100 ARG A O 1
ATOM 819 N N . PHE A 1 101 ? 6.048 -7.339 -12.832 1.00 94.38 101 PHE A N 1
ATOM 820 C CA . PHE A 1 101 ? 6.799 -6.847 -11.674 1.00 94.38 101 PHE A CA 1
ATOM 821 C C . PHE A 1 101 ? 7.788 -7.878 -11.122 1.00 94.38 101 PHE A C 1
ATOM 823 O O . PHE A 1 101 ? 8.408 -7.629 -10.086 1.00 94.38 101 PHE A O 1
ATOM 830 N N . GLU A 1 102 ? 7.914 -9.029 -11.788 1.00 95.88 102 GLU A N 1
ATOM 831 C CA . GLU A 1 102 ? 8.899 -10.061 -11.480 1.00 95.88 102 GLU A CA 1
ATOM 832 C C . GLU A 1 102 ? 10.276 -9.633 -12.005 1.00 95.88 102 GLU A C 1
ATOM 834 O O . GLU A 1 102 ? 10.394 -9.106 -13.108 1.00 95.88 102 GLU A O 1
ATOM 839 N N . ILE A 1 103 ? 11.319 -9.859 -11.211 1.00 95.69 103 ILE A N 1
ATOM 840 C CA . ILE A 1 103 ? 12.716 -9.602 -11.579 1.00 95.69 103 ILE A CA 1
ATOM 841 C C . ILE A 1 103 ? 13.571 -10.806 -11.202 1.00 95.69 103 ILE A C 1
ATOM 843 O O . ILE A 1 103 ? 13.263 -11.521 -10.248 1.00 95.69 103 ILE A O 1
ATOM 847 N N . GLN A 1 104 ? 14.665 -11.029 -11.928 1.00 95.19 104 GLN A N 1
ATOM 848 C CA . GLN A 1 104 ? 15.576 -12.140 -11.618 1.00 95.19 104 GLN A CA 1
ATOM 849 C C . GLN A 1 104 ? 16.663 -11.741 -10.616 1.00 95.19 104 GLN A C 1
ATOM 851 O O . GLN A 1 104 ? 17.097 -12.553 -9.801 1.00 95.19 104 GLN A O 1
ATOM 856 N N . GLU A 1 105 ? 17.097 -10.480 -10.659 1.00 95.00 105 GLU A N 1
ATOM 857 C CA . GLU A 1 105 ? 18.218 -9.992 -9.860 1.00 95.00 105 GLU A CA 1
ATOM 858 C C . GLU A 1 105 ? 17.964 -8.570 -9.343 1.00 95.00 105 GLU A C 1
ATOM 860 O O . GLU A 1 105 ? 17.729 -7.632 -10.115 1.00 95.00 105 GLU A O 1
ATOM 865 N N . TRP A 1 106 ? 18.058 -8.400 -8.021 1.00 93.50 106 TRP A N 1
ATOM 866 C CA . TRP A 1 106 ? 17.920 -7.104 -7.361 1.00 93.50 106 TRP A CA 1
ATOM 867 C C . TRP A 1 106 ? 19.099 -6.187 -7.690 1.00 93.50 106 TRP A C 1
ATOM 869 O O . TRP A 1 106 ? 20.258 -6.552 -7.532 1.00 93.50 106 TRP A O 1
ATOM 879 N N . GLY A 1 107 ? 18.806 -4.963 -8.121 1.00 91.50 107 GLY A N 1
ATOM 880 C CA . GLY A 1 107 ? 19.835 -3.978 -8.483 1.00 91.50 107 GLY A CA 1
ATOM 881 C C . GLY A 1 107 ? 20.436 -4.176 -9.880 1.00 91.50 107 GLY A C 1
ATOM 882 O O . GLY A 1 107 ? 21.350 -3.442 -10.261 1.00 91.50 107 GLY A O 1
ATOM 883 N N . SER A 1 108 ? 19.910 -5.112 -10.668 1.00 95.06 108 SER A N 1
ATOM 884 C CA . SER A 1 108 ? 20.239 -5.262 -12.087 1.00 95.06 108 SER A CA 1
ATOM 885 C C . SER A 1 108 ? 19.735 -4.079 -12.933 1.00 95.06 108 SER A C 1
ATOM 887 O O . SER A 1 108 ? 18.964 -3.226 -12.482 1.00 95.06 108 SER A O 1
ATOM 889 N N . ALA A 1 109 ? 20.162 -4.008 -14.197 1.00 96.31 109 ALA A N 1
ATOM 890 C CA . ALA A 1 109 ? 19.623 -3.032 -15.152 1.00 96.31 109 ALA A CA 1
ATOM 891 C C . ALA A 1 109 ? 18.148 -3.300 -15.505 1.00 96.31 109 ALA A C 1
ATOM 893 O O . ALA A 1 109 ? 17.427 -2.375 -15.871 1.00 96.31 109 ALA A O 1
ATOM 894 N N . GLU A 1 110 ? 17.693 -4.552 -15.412 1.00 95.25 110 GLU A N 1
ATOM 895 C CA . GLU A 1 110 ? 16.271 -4.904 -15.489 1.00 95.25 110 GLU A CA 1
ATOM 896 C C . GLU A 1 110 ? 15.510 -4.252 -14.333 1.00 95.25 110 GLU A C 1
ATOM 898 O O . GLU A 1 110 ? 14.589 -3.482 -14.582 1.00 95.25 110 GLU A O 1
ATOM 903 N N . HIS A 1 111 ? 15.967 -4.463 -13.093 1.00 94.69 111 HIS A N 1
ATOM 904 C CA . HIS A 1 111 ? 15.348 -3.884 -11.903 1.00 94.69 111 HIS A CA 1
ATOM 905 C C . HIS A 1 111 ? 15.229 -2.356 -11.984 1.00 94.69 111 HIS A C 1
ATOM 907 O O . HIS A 1 111 ? 14.146 -1.814 -11.782 1.00 94.69 111 HIS A O 1
ATOM 913 N N . ARG A 1 112 ? 16.320 -1.653 -12.322 1.00 94.75 112 ARG A N 1
ATOM 914 C CA . ARG A 1 112 ? 16.313 -0.180 -12.412 1.00 94.75 112 ARG A CA 1
ATOM 915 C C . ARG A 1 112 ? 15.345 0.337 -13.479 1.00 94.75 112 ARG A C 1
ATOM 917 O O . ARG A 1 112 ? 14.528 1.200 -13.181 1.00 94.75 112 ARG A O 1
ATOM 924 N N . ARG A 1 113 ? 15.383 -0.239 -14.688 1.00 95.25 113 ARG A N 1
ATOM 925 C CA . ARG A 1 113 ? 14.474 0.147 -15.783 1.00 95.25 113 ARG A CA 1
ATOM 926 C C . ARG A 1 113 ? 13.016 -0.126 -15.446 1.00 95.25 113 ARG A C 1
ATOM 928 O O . ARG A 1 113 ? 12.142 0.646 -15.822 1.00 95.25 113 ARG A O 1
ATOM 935 N N . LEU A 1 114 ? 12.759 -1.226 -14.745 1.00 94.62 114 LEU A N 1
ATOM 936 C CA . LEU A 1 114 ? 11.421 -1.567 -14.300 1.00 94.62 114 LEU A CA 1
ATOM 937 C C . LEU A 1 114 ? 10.886 -0.511 -13.333 1.00 94.62 114 LEU A C 1
ATOM 939 O O . LEU A 1 114 ? 9.794 -0.011 -13.563 1.00 94.62 114 LEU A O 1
ATOM 943 N N . LEU A 1 115 ? 11.670 -0.126 -12.319 1.00 92.88 115 LEU A N 1
ATOM 944 C CA . LEU A 1 115 ? 11.305 0.915 -11.351 1.00 92.88 115 LEU A CA 1
ATOM 945 C C . LEU A 1 115 ? 11.021 2.271 -12.012 1.00 92.88 115 LEU A C 1
ATOM 947 O O . LEU A 1 115 ? 10.029 2.912 -11.673 1.00 92.88 115 LEU A O 1
ATOM 951 N N . GLU A 1 116 ? 11.856 2.687 -12.967 1.00 92.50 116 GLU A N 1
ATOM 952 C CA . GLU A 1 116 ? 11.670 3.923 -13.745 1.00 92.50 116 GLU A CA 1
ATOM 953 C C . GLU A 1 116 ? 10.371 3.915 -14.566 1.00 92.50 116 GLU A C 1
ATOM 955 O O . GLU A 1 116 ? 9.794 4.969 -14.826 1.00 92.50 116 GLU A O 1
ATOM 960 N N . GLY A 1 117 ? 9.910 2.730 -14.971 1.00 92.56 117 GLY A N 1
ATOM 961 C CA . GLY A 1 117 ? 8.713 2.537 -15.785 1.00 92.56 117 GLY A CA 1
ATOM 962 C C . GLY A 1 117 ? 7.414 2.323 -15.004 1.00 92.56 117 GLY A C 1
ATOM 963 O O . GLY A 1 117 ? 6.386 2.091 -15.640 1.00 92.56 117 GLY A O 1
ATOM 964 N N . ILE A 1 118 ? 7.431 2.350 -13.665 1.00 92.25 118 ILE A N 1
ATOM 965 C CA . ILE A 1 118 ? 6.214 2.205 -12.850 1.00 92.25 118 ILE A CA 1
ATOM 966 C C . ILE A 1 118 ? 5.453 3.530 -12.839 1.00 92.25 118 ILE A C 1
ATOM 968 O O . ILE A 1 118 ? 5.977 4.543 -12.377 1.00 92.25 118 ILE A O 1
ATOM 972 N N . SER A 1 119 ? 4.188 3.502 -13.258 1.00 91.25 119 SER A N 1
ATOM 973 C CA . SER A 1 119 ? 3.242 4.606 -13.080 1.00 91.25 119 SER A CA 1
ATOM 974 C C . SER A 1 119 ? 2.314 4.335 -11.885 1.00 91.25 119 SER A C 1
ATOM 976 O O . SER A 1 119 ? 1.413 3.502 -12.011 1.00 91.25 119 SER A O 1
ATOM 978 N N . PRO A 1 120 ? 2.487 5.013 -10.729 1.00 89.50 120 PRO A N 1
ATOM 979 C CA . PRO A 1 120 ? 1.643 4.781 -9.555 1.00 89.50 120 PRO A CA 1
ATOM 9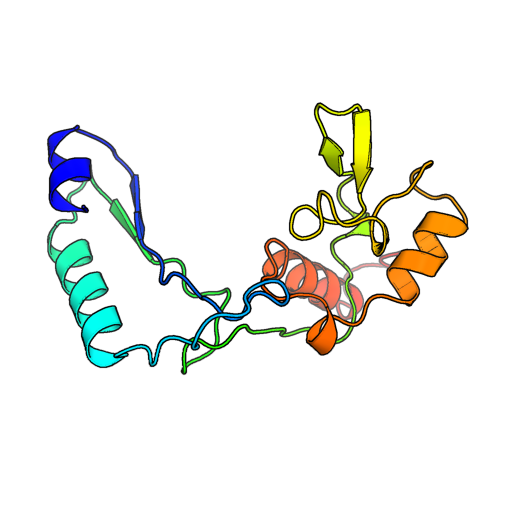80 C C . PRO A 1 120 ? 0.142 4.927 -9.838 1.00 89.50 120 PRO A C 1
ATOM 982 O O . PRO A 1 120 ? -0.624 4.025 -9.511 1.00 89.50 120 PRO A O 1
ATOM 985 N N . ASP A 1 121 ? -0.259 5.994 -10.531 1.00 84.50 121 ASP A N 1
ATOM 986 C CA . ASP A 1 121 ? -1.672 6.311 -10.789 1.00 84.50 121 ASP A CA 1
ATOM 987 C C . ASP A 1 121 ? -2.387 5.281 -11.674 1.00 84.50 121 ASP A C 1
ATOM 989 O O . ASP A 1 121 ? -3.592 5.082 -11.547 1.00 84.50 121 ASP A O 1
ATOM 993 N N . GLY A 1 122 ? -1.658 4.620 -12.579 1.00 82.69 122 GLY A N 1
ATOM 994 C CA . GLY A 1 122 ? -2.230 3.629 -13.494 1.00 82.69 122 GLY A CA 1
ATOM 995 C C . GLY A 1 122 ? -2.050 2.182 -13.044 1.00 82.69 122 GLY A C 1
ATOM 996 O O . GLY A 1 122 ? -2.809 1.303 -13.453 1.00 82.69 122 GLY A O 1
ATOM 997 N N . GLU A 1 123 ? -1.029 1.905 -12.235 1.00 87.44 123 GLU A N 1
ATOM 998 C CA . GLU A 1 123 ? -0.598 0.534 -11.973 1.00 87.44 123 GLU A CA 1
ATOM 999 C C . GLU A 1 123 ? -0.758 0.101 -10.527 1.00 87.44 123 GLU A C 1
ATOM 1001 O O . GLU A 1 123 ? -0.883 -1.103 -10.288 1.00 87.44 123 GLU A O 1
ATOM 1006 N N . CYS A 1 124 ? -0.779 1.031 -9.574 1.00 86.75 124 CYS A N 1
ATOM 1007 C CA . CYS A 1 124 ? -0.856 0.725 -8.155 1.00 86.75 124 CYS A CA 1
ATOM 1008 C C . CYS A 1 124 ? -2.293 0.907 -7.655 1.00 86.75 124 CYS A C 1
ATOM 1010 O O . CYS A 1 124 ? -2.705 1.995 -7.304 1.00 86.75 124 CYS A O 1
ATOM 1012 N N . GLY A 1 125 ? -3.073 -0.172 -7.559 1.00 77.75 125 GLY A N 1
ATOM 1013 C CA . GLY A 1 125 ? -4.430 -0.082 -6.989 1.00 77.75 125 GLY A CA 1
ATOM 1014 C C . GLY A 1 125 ? -4.454 0.094 -5.465 1.00 77.75 125 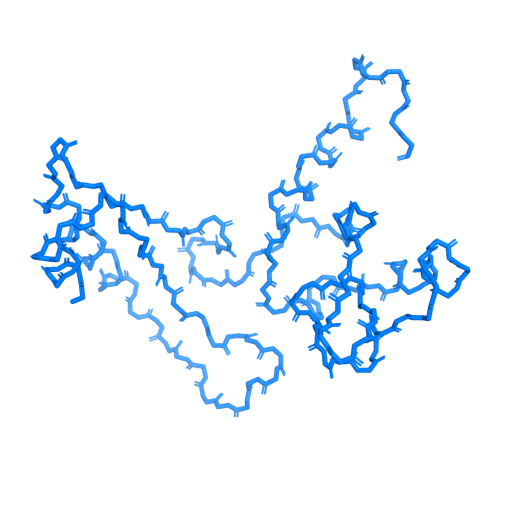GLY A C 1
ATOM 1015 O O . GLY A 1 125 ? -5.481 0.389 -4.886 1.00 77.75 125 GLY A O 1
ATOM 1016 N N . ARG A 1 126 ? -3.337 -0.144 -4.774 1.00 79.50 126 ARG A N 1
ATOM 1017 C CA . ARG A 1 126 ? -3.189 0.092 -3.335 1.00 79.50 126 ARG A CA 1
ATOM 1018 C C . ARG A 1 126 ? -1.711 0.165 -3.022 1.00 79.50 126 ARG A C 1
ATOM 1020 O O . ARG A 1 126 ? -0.995 -0.788 -3.309 1.00 79.50 126 ARG A O 1
ATOM 1027 N N . CYS A 1 127 ? -1.261 1.239 -2.380 1.00 85.69 127 CYS A N 1
ATOM 1028 C CA . CYS A 1 127 ? 0.139 1.349 -1.991 1.00 85.69 127 CYS A CA 1
ATOM 1029 C C . CYS A 1 127 ? 0.340 0.971 -0.518 1.00 85.69 127 CYS A C 1
ATOM 1031 O O . CYS A 1 127 ? 0.015 1.726 0.402 1.00 85.69 127 CYS A O 1
ATOM 1033 N N . THR A 1 128 ? 0.918 -0.203 -0.258 1.00 86.88 128 THR A N 1
ATOM 1034 C CA . THR A 1 128 ? 1.408 -0.570 1.079 1.00 86.88 128 THR A CA 1
ATOM 1035 C C . THR A 1 128 ? 2.542 0.345 1.530 1.00 86.88 128 THR A C 1
ATOM 1037 O O . THR A 1 128 ? 2.653 0.627 2.721 1.00 86.88 128 THR A O 1
ATOM 1040 N N . TRP A 1 129 ? 3.310 0.877 0.581 1.00 89.38 129 TRP A N 1
ATOM 1041 C CA . TRP A 1 129 ? 4.481 1.712 0.825 1.00 89.38 129 TRP A CA 1
ATOM 1042 C C . TRP A 1 129 ? 4.222 3.222 0.725 1.00 89.38 129 TRP A C 1
ATOM 1044 O O . TRP A 1 129 ? 5.176 3.993 0.645 1.00 89.38 129 TRP A O 1
ATOM 1054 N N . GLY A 1 130 ? 2.963 3.676 0.717 1.00 89.00 130 GLY A N 1
ATOM 1055 C CA . GLY A 1 130 ? 2.632 5.091 0.490 1.00 89.00 130 GLY A CA 1
ATOM 1056 C C . GLY A 1 130 ? 3.343 6.039 1.462 1.00 89.00 130 GLY A C 1
ATOM 1057 O O . GLY A 1 130 ? 3.960 7.013 1.041 1.00 89.00 130 GLY A O 1
ATOM 1058 N N . GLU A 1 131 ? 3.370 5.687 2.747 1.00 87.94 131 GLU A N 1
ATOM 1059 C CA . GLU A 1 131 ? 4.068 6.476 3.771 1.00 87.94 131 GLU A CA 1
ATOM 1060 C C . GLU A 1 131 ? 5.594 6.463 3.611 1.00 87.94 131 GLU A C 1
ATOM 1062 O O . GLU A 1 131 ? 6.246 7.469 3.870 1.00 87.94 131 GLU A O 1
ATOM 1067 N N . TYR A 1 132 ? 6.179 5.370 3.114 1.00 89.38 132 TYR A N 1
ATOM 1068 C CA . TYR A 1 132 ? 7.614 5.327 2.820 1.00 89.38 132 TYR A CA 1
ATOM 1069 C C . TYR A 1 132 ? 7.966 6.231 1.639 1.00 89.38 132 TYR A C 1
ATOM 1071 O O . TYR A 1 132 ? 8.977 6.921 1.691 1.00 89.38 132 TYR A O 1
ATOM 1079 N N . ASN A 1 133 ? 7.117 6.296 0.607 1.00 90.69 133 ASN A N 1
ATOM 1080 C CA . ASN A 1 133 ? 7.315 7.242 -0.494 1.00 90.69 133 ASN A CA 1
ATOM 1081 C C . ASN A 1 133 ? 7.325 8.690 0.015 1.00 90.69 133 ASN A C 1
ATOM 1083 O O . ASN A 1 133 ? 8.206 9.454 -0.368 1.00 90.69 133 ASN A O 1
ATOM 1087 N N . LYS A 1 134 ? 6.406 9.049 0.923 1.00 87.88 134 LYS A N 1
ATOM 1088 C CA . LYS A 1 134 ? 6.377 10.380 1.554 1.00 87.88 134 LYS A CA 1
ATOM 1089 C C . LYS A 1 134 ? 7.639 10.661 2.363 1.00 87.88 134 LYS A C 1
ATOM 1091 O O . LYS A 1 134 ? 8.201 11.744 2.250 1.00 87.88 134 LYS A O 1
ATOM 1096 N N . GLN A 1 135 ? 8.090 9.693 3.160 1.00 87.50 135 GLN A N 1
ATOM 1097 C CA . GLN A 1 135 ? 9.306 9.832 3.963 1.00 87.50 135 GLN A CA 1
ATOM 1098 C C . GLN A 1 135 ? 10.542 10.033 3.083 1.00 87.50 135 GLN A C 1
ATOM 1100 O O . GLN A 1 135 ? 11.315 10.949 3.336 1.00 87.50 135 GLN A O 1
ATOM 1105 N N . VAL A 1 136 ? 10.712 9.230 2.027 1.00 86.44 136 VAL A N 1
ATOM 1106 C CA . VAL A 1 136 ? 11.850 9.382 1.108 1.00 86.44 136 VAL A CA 1
ATOM 1107 C C . VAL A 1 136 ? 11.776 10.716 0.370 1.00 86.44 136 VAL A C 1
ATOM 1109 O O . VAL A 1 136 ? 12.775 11.422 0.327 1.00 86.44 136 VAL A O 1
ATOM 1112 N N . ALA A 1 137 ? 10.603 11.112 -0.132 1.00 84.75 137 ALA A N 1
ATOM 1113 C CA . ALA A 1 137 ? 10.427 12.406 -0.791 1.00 84.75 137 ALA A CA 1
ATOM 1114 C C . ALA A 1 137 ? 10.762 13.585 0.140 1.00 84.75 137 ALA A C 1
ATOM 1116 O O . ALA A 1 137 ? 11.410 14.542 -0.281 1.00 84.75 137 ALA A O 1
ATOM 1117 N N . ALA A 1 138 ? 10.373 13.501 1.418 1.00 83.62 138 ALA A N 1
ATOM 1118 C CA . ALA A 1 138 ? 10.739 14.502 2.414 1.00 83.62 138 ALA A CA 1
ATOM 1119 C C . ALA A 1 138 ? 12.264 14.598 2.573 1.00 83.62 138 ALA A C 1
ATOM 1121 O O . ALA A 1 138 ? 12.792 15.707 2.596 1.00 83.62 138 ALA A O 1
ATOM 1122 N N . ILE A 1 139 ? 12.971 13.462 2.599 1.00 80.75 139 ILE A N 1
ATOM 1123 C CA . ILE A 1 139 ? 14.436 13.433 2.683 1.00 80.75 139 ILE A CA 1
ATOM 1124 C C . ILE A 1 139 ? 15.098 13.951 1.396 1.00 80.75 139 ILE A C 1
ATOM 1126 O O . ILE A 1 139 ? 16.071 14.693 1.488 1.00 80.75 139 ILE A O 1
ATOM 1130 N N . GLU A 1 140 ? 14.575 13.630 0.205 1.00 75.12 140 GLU A N 1
ATOM 1131 C CA . GLU A 1 140 ? 15.077 14.185 -1.069 1.00 75.12 140 GLU A CA 1
ATOM 1132 C C . GLU A 1 140 ? 15.021 15.722 -1.072 1.00 75.12 140 GLU A C 1
ATOM 1134 O O . GLU A 1 140 ? 15.908 16.383 -1.610 1.00 75.12 140 GLU A O 1
ATOM 1139 N N . SER A 1 141 ? 13.984 16.292 -0.450 1.00 72.31 141 SER A N 1
ATOM 1140 C CA . SER A 1 141 ? 13.819 17.741 -0.298 1.00 72.31 141 SER A CA 1
ATOM 1141 C C . SER A 1 141 ? 14.555 18.341 0.907 1.00 72.31 141 SER A C 1
ATOM 1143 O O . SER A 1 141 ? 14.622 19.567 1.035 1.00 72.31 141 SER A O 1
ATOM 1145 N N . ASP A 1 142 ? 15.104 17.509 1.794 1.00 71.31 142 ASP A N 1
ATOM 1146 C CA . ASP A 1 142 ? 15.737 17.957 3.028 1.00 71.31 142 ASP A CA 1
ATOM 1147 C C . ASP A 1 142 ? 17.193 18.379 2.790 1.00 71.31 142 ASP A C 1
ATOM 1149 O O . ASP A 1 142 ? 18.112 17.567 2.680 1.00 71.31 142 ASP A O 1
ATOM 1153 N N . SER A 1 143 ? 17.418 19.693 2.788 1.00 63.38 143 SER A N 1
ATOM 1154 C CA . SER A 1 143 ? 18.756 20.295 2.713 1.00 63.38 143 SER A CA 1
ATOM 1155 C C . SER A 1 143 ? 19.653 20.034 3.937 1.00 63.38 143 SER A C 1
ATOM 1157 O O . SER A 1 143 ? 20.843 20.350 3.893 1.00 63.38 143 SER A O 1
ATOM 1159 N N . MET A 1 144 ? 19.113 19.477 5.028 1.00 64.44 144 MET A N 1
ATOM 1160 C CA . MET A 1 144 ? 19.874 19.076 6.219 1.00 64.44 144 MET A CA 1
ATOM 1161 C C . MET A 1 144 ? 20.594 17.738 6.018 1.00 64.44 144 MET A C 1
ATOM 1163 O O . MET A 1 144 ? 21.575 17.457 6.710 1.00 64.44 144 MET A O 1
ATOM 1167 N N . CYS A 1 145 ? 20.152 16.921 5.057 1.00 57.50 145 CYS A N 1
ATOM 1168 C CA . CYS A 1 145 ? 20.828 15.691 4.677 1.00 57.50 145 CYS A CA 1
ATOM 1169 C C . CYS A 1 145 ? 21.825 15.985 3.548 1.00 57.50 145 CYS A C 1
ATOM 1171 O O . CYS A 1 145 ? 21.463 16.414 2.453 1.00 57.50 145 CYS A O 1
ATOM 1173 N N . ARG A 1 146 ? 23.118 15.751 3.801 1.00 48.66 146 ARG A N 1
ATOM 1174 C CA . ARG A 1 146 ? 24.184 15.946 2.807 1.00 48.66 146 ARG A CA 1
ATOM 1175 C C . ARG A 1 146 ? 24.115 14.819 1.767 1.00 48.66 146 ARG A C 1
ATOM 1177 O O . ARG A 1 146 ? 24.841 13.841 1.881 1.00 48.66 146 ARG A O 1
ATOM 1184 N N . SER A 1 147 ? 23.229 14.985 0.784 1.00 53.81 147 SER A N 1
ATOM 1185 C CA . SER A 1 147 ? 23.037 14.100 -0.375 1.00 53.81 147 SER A CA 1
ATOM 1186 C C . SER A 1 147 ? 22.462 12.724 -0.016 1.00 53.81 147 SER A C 1
ATOM 1188 O O . SER A 1 147 ? 23.195 11.777 0.256 1.00 53.81 147 SER A O 1
ATOM 1190 N N . PHE A 1 148 ? 21.132 12.614 -0.039 1.00 45.22 148 PHE A N 1
ATOM 1191 C CA . PHE A 1 148 ? 20.458 11.316 -0.075 1.00 45.22 148 PHE A CA 1
ATOM 1192 C C . PHE A 1 148 ? 20.588 10.730 -1.500 1.00 45.22 148 PHE A C 1
ATOM 1194 O O . PHE A 1 148 ? 20.417 11.498 -2.450 1.00 45.22 148 PHE A O 1
ATOM 1201 N N . PRO A 1 149 ? 20.993 9.454 -1.660 1.00 49.81 149 PRO A N 1
ATOM 1202 C CA . PRO A 1 149 ? 21.244 8.837 -2.966 1.00 49.81 149 PRO A CA 1
ATOM 1203 C C . PRO A 1 149 ? 19.975 8.606 -3.790 1.00 49.81 149 PRO A C 1
ATOM 1205 O O . PRO A 1 149 ? 18.909 8.362 -3.182 1.00 49.81 149 PRO A O 1
#

Secondary structure (DSSP, 8-state):
-HHHHHHTT-SEEEE-PPP---TT--SPPP---HHHHHHHHHHHHTT-BTTBEEEE--TTB-TT--B----SS--SGGG--EE-TTS-EES-GGGTT-GGGEESSTTSHHHHHHHHT--HHHH-SS-TTHHHHHHHHHHHT-TTSS---

Foldseek 3Di:
DLVVCVVVQAQEAEDEDDFQLAPPRPDDGDPDPVVVSVVVQVVSCVPDDPRHDYHYDQVQADPSRAGDAPDFADPCLLVDWDQDPVRWIFSDPQCPPPPLGTDDDRPDPSNVVSRVPDGCVPHPRTDPCRVVNVVVVVVVVDPVDPDDD

Sequence (149 aa):
TCNVAKSLGVQDFHVRPVDLERKDYSGQRADLDMEKVVEVFARCHEMETPDFRVLTVTHKYDQDFHVKHDFTRCLASPLVAQICTDKKMYVCVDHRLEPRFEIQEWGSAEHRRLLEGISPDGECGRCTWGEYNKQVAAIESDSMCRSFP

Radius of gyration: 18.71 Å; chains: 1; bounding box: 46×40×44 Å

pLDDT: mean 86.08, std 11.01, range [45.22, 97.75]

Organism: NCBI:txid412755